Protein AF-A0A0L0K7G1-F1 (afdb_monomer_lite)

Secondary structure (DSSP, 8-state):
-PPP----TT----HHHHHHHHHHHHHHHHHHHHHHHHHHHHHHHHHHHHHHHHHHHHHHHHHHHHHHHHHHHHHHHHHHH---HHHHHHHHHHHHHHHHHHHHHHHHHHHHHHHHS-HHHHHHHHHHHHHHHHHH---PPP----TT---TTSSSSSSS--

Structure (mmCIF, N/CA/C/O backbone):
data_AF-A0A0L0K7G1-F1
#
_entry.id   AF-A0A0L0K7G1-F1
#
loop_
_atom_site.group_PDB
_atom_site.id
_atom_site.type_symbol
_atom_site.label_atom_id
_atom_site.label_alt_id
_atom_site.label_comp_id
_atom_site.label_asym_id
_atom_site.label_entity_id
_atom_site.label_seq_id
_atom_site.pdbx_PDB_ins_code
_atom_site.Cartn_x
_atom_site.Cartn_y
_atom_site.Cartn_z
_atom_site.occupancy
_atom_site.B_iso_or_equiv
_atom_site.auth_seq_id
_atom_site.auth_comp_id
_atom_site.auth_asym_id
_atom_site.auth_atom_id
_atom_site.pdbx_PDB_model_num
ATOM 1 N N . MET A 1 1 ? -16.917 22.825 77.986 1.00 39.72 1 MET A N 1
ATOM 2 C CA . MET A 1 1 ? -18.118 22.082 77.561 1.00 39.72 1 MET A CA 1
ATOM 3 C C . MET A 1 1 ? -17.931 21.765 76.087 1.00 39.72 1 MET A C 1
ATOM 5 O O . MET A 1 1 ? -17.790 22.699 75.309 1.00 39.72 1 MET A O 1
ATOM 9 N N . SER A 1 2 ? -17.768 20.488 75.754 1.00 50.19 2 SER A N 1
ATOM 10 C CA . SER A 1 2 ? -17.448 19.983 74.414 1.00 50.19 2 SER A CA 1
ATOM 11 C C . SER A 1 2 ? -18.609 20.196 73.439 1.00 50.19 2 SER A C 1
ATOM 13 O O . SER A 1 2 ? -19.757 19.965 73.812 1.00 50.19 2 SER A O 1
ATOM 15 N N . ALA A 1 3 ? -18.318 20.613 72.206 1.00 56.22 3 ALA A N 1
ATOM 16 C CA . ALA A 1 3 ? -19.258 20.476 71.097 1.00 56.22 3 ALA A CA 1
ATOM 17 C C . ALA A 1 3 ? -19.199 19.021 70.585 1.00 56.22 3 ALA A C 1
ATOM 19 O O . ALA A 1 3 ? -18.090 18.488 70.491 1.00 56.22 3 ALA A O 1
ATOM 20 N N . PRO A 1 4 ? -20.335 18.364 70.294 1.00 62.47 4 PRO A N 1
ATOM 21 C CA . PRO A 1 4 ? -20.333 17.037 69.698 1.00 62.47 4 PRO A CA 1
ATOM 22 C C . PRO A 1 4 ? -20.057 17.118 68.190 1.00 62.47 4 PRO A C 1
ATOM 24 O O . PRO A 1 4 ? -20.635 17.939 67.479 1.00 62.47 4 PRO A O 1
ATOM 27 N N . ASP A 1 5 ? -19.156 16.252 67.730 1.00 58.03 5 ASP A N 1
ATOM 28 C CA . ASP A 1 5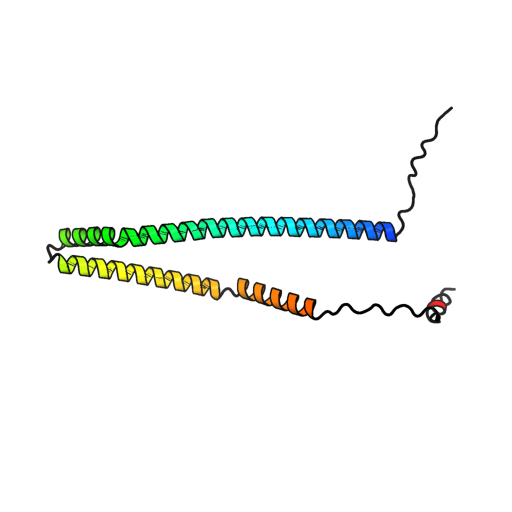 ? -19.023 15.831 66.337 1.00 58.03 5 ASP A CA 1
ATOM 29 C C . ASP A 1 5 ? -20.294 15.074 65.921 1.00 58.03 5 ASP A C 1
ATOM 31 O O . ASP A 1 5 ? -20.469 13.912 66.280 1.00 58.03 5 ASP A O 1
ATOM 35 N N . ASP A 1 6 ? -21.164 15.707 65.135 1.00 51.50 6 ASP A N 1
ATOM 36 C CA . ASP A 1 6 ? -22.263 15.039 64.424 1.00 51.50 6 ASP A CA 1
ATOM 37 C C . ASP A 1 6 ? -21.940 14.993 62.926 1.00 51.50 6 ASP A C 1
ATOM 39 O O . ASP A 1 6 ? -22.598 15.592 62.074 1.00 51.50 6 ASP A O 1
ATOM 43 N N . SER A 1 7 ? -20.874 14.267 62.591 1.00 57.84 7 SER A N 1
ATOM 44 C CA . SER A 1 7 ? -20.784 13.644 61.275 1.00 57.84 7 SER A CA 1
ATOM 45 C C . SER A 1 7 ? -21.489 12.289 61.386 1.00 57.84 7 SER A C 1
ATOM 47 O O . SER A 1 7 ? -21.081 11.469 62.209 1.00 57.84 7 SER A O 1
ATOM 49 N N . PRO A 1 8 ? -22.564 12.017 60.620 1.00 56.34 8 PRO A N 1
ATOM 50 C CA . PRO A 1 8 ? -23.236 10.729 60.683 1.00 56.34 8 PRO A CA 1
ATOM 51 C C . PRO A 1 8 ? -22.344 9.674 60.017 1.00 56.34 8 PRO A C 1
ATOM 53 O O . PRO A 1 8 ? -22.479 9.347 58.838 1.00 56.34 8 PRO A O 1
ATOM 56 N N . VAL A 1 9 ? -21.403 9.142 60.792 1.00 56.12 9 VAL A N 1
ATOM 57 C CA . VAL A 1 9 ? -20.696 7.898 60.507 1.00 56.12 9 VAL A CA 1
ATOM 58 C C . VAL A 1 9 ? -21.696 6.776 60.778 1.00 56.12 9 VAL A C 1
ATOM 60 O O . VAL A 1 9 ? -21.843 6.334 61.911 1.00 56.12 9 VAL A O 1
ATOM 63 N N . GLY A 1 10 ? -22.436 6.348 59.752 1.00 53.28 10 GLY A N 1
ATOM 64 C CA . GLY A 1 10 ? -23.269 5.143 59.857 1.00 53.28 10 GLY A CA 1
ATOM 65 C C . GLY A 1 10 ? -24.708 5.239 59.362 1.00 53.28 10 GLY A C 1
ATOM 66 O O . GLY A 1 10 ? -25.568 4.542 59.891 1.00 53.28 10 GLY A O 1
ATOM 67 N N . ALA A 1 11 ? -25.002 6.021 58.320 1.00 57.97 11 ALA A N 1
ATOM 68 C CA . ALA A 1 11 ? -26.137 5.646 57.481 1.00 57.97 11 ALA A CA 1
ATOM 69 C C . ALA A 1 11 ? -25.738 4.354 56.752 1.00 57.97 11 ALA A C 1
ATOM 71 O O . ALA A 1 11 ? -24.949 4.412 55.807 1.00 57.97 11 ALA A O 1
ATOM 72 N N . GLU A 1 12 ? -26.212 3.195 57.225 1.00 58.88 12 GLU A N 1
ATOM 73 C CA . GLU A 1 12 ? -26.095 1.928 56.502 1.00 58.88 12 GLU A CA 1
ATOM 74 C C . GLU A 1 12 ? -26.546 2.179 55.062 1.00 58.88 12 GLU A C 1
ATOM 76 O O . GLU A 1 12 ? -27.719 2.444 54.787 1.00 58.88 12 GLU A O 1
ATOM 81 N N . ARG A 1 13 ? -25.578 2.225 54.142 1.00 60.78 13 ARG A N 1
ATOM 82 C CA . ARG A 1 13 ? -25.827 2.507 52.733 1.00 60.78 13 ARG A CA 1
ATOM 83 C C . ARG A 1 13 ? -26.852 1.477 52.278 1.00 60.78 13 ARG A C 1
ATOM 85 O O . ARG A 1 13 ? -26.567 0.281 52.326 1.00 60.78 13 ARG A O 1
ATOM 92 N N . SER A 1 14 ? -28.048 1.923 51.884 1.00 79.44 14 SER A N 1
ATOM 93 C CA . SER A 1 14 ? -29.105 0.975 51.535 1.00 79.44 14 SER A CA 1
ATOM 94 C C . SER A 1 14 ? -28.603 0.059 50.418 1.00 79.44 14 SER A C 1
ATOM 96 O O . SER A 1 14 ? -27.824 0.483 49.558 1.00 79.44 14 SER A O 1
ATOM 98 N N . VAL A 1 15 ? -29.034 -1.203 50.410 1.00 79.06 15 VAL A N 1
ATOM 99 C CA . VAL A 1 15 ? -28.603 -2.187 49.400 1.00 79.06 15 VAL A CA 1
ATOM 100 C C . VAL A 1 15 ? -28.820 -1.650 47.975 1.00 79.06 15 VAL A C 1
ATOM 102 O O . VAL A 1 15 ? -27.982 -1.846 47.097 1.00 79.06 15 VAL A O 1
ATOM 105 N N . GLY A 1 16 ? -29.887 -0.870 47.761 1.00 80.50 16 GLY A N 1
ATOM 106 C CA . GLY A 1 16 ? -30.144 -0.179 46.495 1.00 80.50 16 GLY A CA 1
ATOM 107 C C . GLY A 1 16 ? -29.125 0.917 46.166 1.00 80.50 16 GLY A C 1
ATOM 108 O O . GLY A 1 16 ? -28.736 1.073 45.014 1.00 80.50 16 GLY A O 1
ATOM 109 N N . GLN A 1 17 ? -28.635 1.645 47.167 1.00 81.06 17 GLN A N 1
ATOM 110 C CA . GLN A 1 17 ? -27.607 2.674 47.015 1.00 81.06 17 GLN A CA 1
ATOM 111 C C . GLN A 1 17 ? -26.194 2.103 46.795 1.00 81.06 17 GLN A C 1
ATOM 113 O O . GLN A 1 17 ? -25.386 2.778 46.158 1.00 81.06 17 GLN A O 1
ATOM 118 N N . LEU A 1 18 ? -25.901 0.898 47.306 1.00 83.19 18 LEU A N 1
ATOM 119 C CA . LEU A 1 18 ? -24.669 0.139 47.029 1.00 83.19 18 LEU A CA 1
ATOM 120 C C . LEU A 1 18 ? -24.675 -0.435 45.609 1.00 83.19 18 LEU A C 1
ATOM 122 O O . LEU A 1 18 ? -23.690 -0.329 44.881 1.00 83.19 18 LEU A O 1
ATOM 126 N N . PHE A 1 19 ? -25.811 -0.997 45.192 1.00 83.19 19 PHE A N 1
ATOM 127 C CA . PHE A 1 19 ? -25.990 -1.510 43.838 1.00 83.19 19 PHE A CA 1
ATOM 128 C C . PHE A 1 19 ? -25.945 -0.385 42.793 1.00 83.19 19 PHE A C 1
ATOM 130 O O . PHE A 1 19 ? -25.309 -0.531 41.748 1.00 83.19 19 PHE A O 1
ATOM 137 N N . ALA A 1 20 ? -26.556 0.767 43.092 1.00 85.19 20 ALA A N 1
ATOM 138 C CA . ALA A 1 20 ? -26.501 1.945 42.232 1.00 85.19 20 ALA A CA 1
ATOM 139 C C . ALA A 1 20 ? -25.070 2.488 42.081 1.00 85.19 20 ALA A C 1
ATOM 141 O O . ALA A 1 20 ? -24.662 2.800 40.965 1.00 85.19 20 ALA A O 1
ATOM 142 N N . SER A 1 21 ? -24.285 2.555 43.166 1.00 83.69 21 SER A N 1
ATOM 143 C CA . SER A 1 21 ? -22.878 2.973 43.077 1.00 83.69 21 SER A CA 1
ATOM 144 C C . SER A 1 21 ? -22.017 1.954 42.334 1.00 83.69 21 SER A C 1
ATOM 146 O O . SER A 1 21 ? -21.252 2.351 41.464 1.00 83.69 21 SER A O 1
ATOM 148 N N . ALA A 1 22 ? -22.187 0.653 42.588 1.00 84.81 22 ALA A N 1
ATOM 149 C CA . ALA A 1 22 ? -21.442 -0.390 41.877 1.00 84.81 22 ALA A CA 1
ATOM 150 C C . ALA A 1 22 ? -21.749 -0.393 40.368 1.00 84.81 22 ALA A C 1
ATOM 152 O O . ALA A 1 22 ? -20.850 -0.541 39.543 1.00 84.81 22 ALA A O 1
ATOM 153 N N . THR A 1 23 ? -23.012 -0.164 39.995 1.00 85.75 23 THR A N 1
ATOM 154 C CA . THR A 1 23 ? -23.426 -0.031 38.588 1.00 85.75 23 THR A CA 1
ATOM 155 C C . THR A 1 23 ? -22.842 1.231 37.949 1.00 85.75 23 THR A C 1
ATOM 157 O O . THR A 1 23 ? -22.403 1.192 36.800 1.00 85.75 23 THR A O 1
ATOM 160 N N . ALA A 1 24 ? -22.796 2.345 38.686 1.00 86.88 24 ALA A N 1
ATOM 161 C CA . ALA A 1 24 ? -22.178 3.581 38.215 1.00 86.88 24 ALA A CA 1
ATOM 162 C C . ALA A 1 24 ? -20.665 3.418 37.985 1.00 86.88 24 ALA A C 1
ATOM 164 O O . ALA A 1 24 ? -20.165 3.857 36.951 1.00 86.88 24 ALA A O 1
ATOM 165 N N . GLU A 1 25 ? -19.949 2.730 38.880 1.00 86.00 25 GLU A N 1
ATOM 166 C CA . GLU A 1 25 ? -18.519 2.447 38.697 1.00 86.00 25 GLU A CA 1
ATOM 167 C C . GLU A 1 25 ? -18.260 1.505 37.521 1.00 86.00 25 GLU A C 1
ATOM 169 O O . GLU A 1 25 ? -17.361 1.748 36.718 1.00 86.00 25 GLU A O 1
ATOM 174 N N . MET A 1 26 ? -19.097 0.479 37.343 1.00 85.56 26 MET A N 1
ATOM 175 C CA . MET A 1 26 ? -19.010 -0.401 36.177 1.00 85.56 26 MET A CA 1
ATOM 176 C C . MET A 1 26 ? -19.242 0.375 34.871 1.00 85.56 26 MET A C 1
ATOM 178 O O . MET A 1 26 ? -18.533 0.165 33.887 1.00 85.56 26 MET A O 1
ATOM 182 N N . SER A 1 27 ? -20.198 1.312 34.863 1.00 87.56 27 SER A N 1
ATOM 183 C CA . SER A 1 27 ? -20.454 2.184 33.713 1.00 87.56 27 SER A CA 1
ATOM 184 C C . SER A 1 27 ? -19.284 3.127 33.426 1.00 87.56 27 SER A C 1
ATOM 186 O O . SER A 1 27 ? -18.994 3.383 32.255 1.00 87.56 27 SER A O 1
ATOM 188 N N . ALA A 1 28 ? -18.615 3.642 34.461 1.00 87.69 28 ALA A N 1
ATOM 189 C CA . ALA A 1 28 ? -17.423 4.472 34.311 1.00 87.69 28 ALA A CA 1
ATOM 190 C C . ALA A 1 28 ? -16.257 3.666 33.712 1.00 87.69 28 ALA A C 1
ATOM 192 O O . ALA A 1 28 ? -15.641 4.106 32.744 1.00 87.69 28 ALA A O 1
ATOM 193 N N . LEU A 1 29 ? -16.036 2.440 34.197 1.00 89.69 29 LEU A N 1
ATOM 194 C CA . LEU A 1 29 ? -14.984 1.548 33.705 1.00 89.69 29 LEU A CA 1
ATOM 195 C C . LEU A 1 29 ? -15.166 1.187 32.222 1.00 89.69 29 LEU A C 1
ATOM 197 O O . LEU A 1 29 ? -14.218 1.219 31.442 1.00 89.69 29 LEU A O 1
ATOM 201 N N . VAL A 1 30 ? -16.402 0.883 31.811 1.00 89.12 30 VAL A N 1
ATOM 202 C CA . VAL A 1 30 ? -16.726 0.606 30.402 1.00 89.12 30 VAL A CA 1
ATOM 203 C C . VAL A 1 30 ? -16.463 1.833 29.528 1.00 89.12 30 VAL A C 1
ATOM 205 O O . VAL A 1 30 ? -15.959 1.694 28.413 1.00 89.12 30 VAL A O 1
ATOM 208 N N . HIS A 1 31 ? -16.779 3.036 30.015 1.00 92.94 31 HIS A N 1
ATOM 209 C CA . HIS A 1 31 ? -16.509 4.266 29.275 1.00 92.94 31 HIS A CA 1
ATOM 210 C C . HIS A 1 31 ? -15.006 4.488 29.067 1.00 92.94 31 HIS A C 1
ATOM 212 O O . HIS A 1 31 ? -14.590 4.837 27.958 1.00 92.94 31 HIS A O 1
ATOM 218 N N . ASP A 1 32 ? -14.198 4.214 30.091 1.00 91.38 32 ASP A N 1
ATOM 219 C CA . ASP A 1 32 ? -12.739 4.300 30.020 1.00 91.38 32 ASP A CA 1
ATOM 220 C C . ASP A 1 32 ? -12.140 3.256 29.069 1.00 91.38 32 ASP A C 1
ATOM 222 O O . ASP A 1 32 ? -11.287 3.597 28.244 1.00 91.38 32 ASP A O 1
ATOM 226 N N . GLU A 1 33 ? -12.635 2.017 29.080 1.00 89.88 33 GLU A N 1
ATOM 227 C CA . GLU A 1 33 ? -12.177 0.967 28.161 1.00 89.88 33 GLU A CA 1
ATOM 228 C C . GLU A 1 33 ? -12.514 1.316 26.700 1.00 89.88 33 GLU A C 1
ATOM 230 O O . GLU A 1 33 ? -11.697 1.142 25.791 1.00 89.88 33 GLU A O 1
ATOM 235 N N . ILE A 1 34 ? -13.695 1.900 26.459 1.00 92.19 34 ILE A N 1
ATOM 236 C CA . ILE A 1 34 ? -14.088 2.416 25.140 1.00 92.19 34 ILE A CA 1
ATOM 237 C C . ILE A 1 34 ? -13.205 3.601 24.738 1.00 92.19 34 ILE A C 1
ATOM 239 O O . ILE A 1 34 ? -12.780 3.689 23.580 1.00 92.19 34 ILE A O 1
ATOM 243 N N . ALA A 1 35 ? -12.911 4.519 25.659 1.00 91.94 35 ALA A N 1
ATOM 244 C CA . ALA A 1 35 ? -12.031 5.654 25.398 1.00 91.94 35 ALA A CA 1
ATOM 245 C C . ALA A 1 35 ? -10.615 5.182 25.031 1.00 91.94 35 ALA A C 1
ATOM 247 O O . ALA A 1 35 ? -10.022 5.681 24.064 1.00 91.94 35 ALA A O 1
ATOM 248 N N . LEU A 1 36 ? -10.107 4.166 25.729 1.00 92.88 36 LEU A N 1
ATOM 249 C CA . LEU A 1 36 ? -8.822 3.535 25.455 1.00 92.88 36 LEU A CA 1
ATOM 250 C C . LEU A 1 36 ? -8.822 2.808 24.105 1.00 92.88 36 LEU A C 1
ATOM 252 O O . LEU A 1 36 ? -7.930 3.047 23.286 1.00 92.88 36 LEU A O 1
ATOM 256 N N . ALA A 1 37 ? -9.837 1.989 23.823 1.00 91.00 37 ALA A N 1
ATOM 257 C CA . ALA A 1 37 ? -9.999 1.300 22.544 1.00 91.00 37 ALA A CA 1
ATOM 258 C C . ALA A 1 37 ? -10.080 2.297 21.378 1.00 91.00 37 ALA A C 1
ATOM 260 O O . ALA A 1 37 ? -9.437 2.119 20.343 1.00 91.00 37 ALA A O 1
ATOM 261 N N . LYS A 1 38 ? -10.7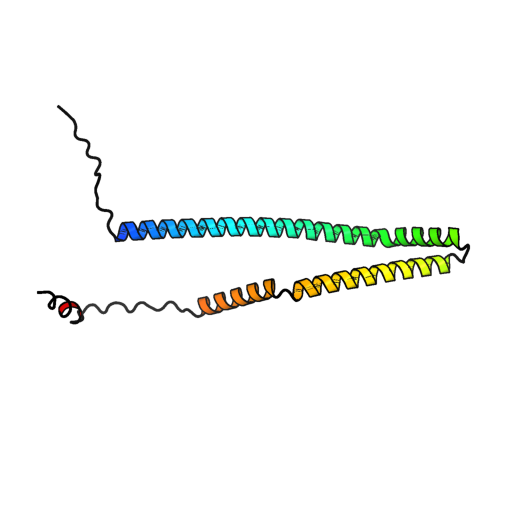91 3.415 21.562 1.00 91.88 38 LYS A N 1
ATOM 262 C CA . LYS A 1 38 ? -10.857 4.506 20.583 1.00 91.88 38 LYS A CA 1
ATOM 263 C C . LYS A 1 38 ? -9.496 5.169 20.384 1.00 91.88 38 LYS A C 1
ATOM 265 O O . LYS A 1 38 ? -9.145 5.515 19.254 1.00 91.88 38 LYS A O 1
ATOM 270 N N . ALA A 1 39 ? -8.713 5.344 21.447 1.00 93.19 39 ALA A N 1
ATOM 271 C CA . ALA A 1 39 ? -7.357 5.871 21.350 1.00 93.19 39 ALA A CA 1
ATOM 272 C C . ALA A 1 39 ? -6.415 4.900 20.619 1.00 93.19 39 ALA A C 1
ATOM 274 O O . ALA A 1 39 ? -5.619 5.353 19.795 1.00 93.19 39 ALA A O 1
ATOM 275 N N . GLN A 1 40 ? -6.519 3.591 20.870 1.00 91.62 40 GLN A N 1
ATOM 276 C CA . GLN A 1 40 ? -5.767 2.566 20.139 1.00 91.62 40 GLN A CA 1
ATOM 277 C C . GLN A 1 40 ? -6.154 2.551 18.660 1.00 91.62 40 GLN A C 1
ATOM 279 O O . GLN A 1 40 ? -5.281 2.711 17.814 1.00 91.62 40 GLN A O 1
ATOM 284 N N . LEU A 1 41 ? -7.452 2.531 18.344 1.00 92.75 41 LEU A N 1
ATOM 285 C CA . LEU A 1 41 ? -7.934 2.578 16.965 1.00 92.75 41 LEU A CA 1
ATOM 286 C C . LEU A 1 41 ? -7.434 3.826 16.228 1.00 92.75 41 LEU A C 1
ATOM 288 O O . LEU A 1 41 ? -6.963 3.733 15.099 1.00 92.75 41 LEU A O 1
ATOM 292 N N . LYS A 1 42 ? -7.477 5.007 16.861 1.00 92.62 42 LYS A N 1
ATOM 293 C CA . LYS A 1 42 ? -6.915 6.233 16.271 1.00 92.62 42 LYS A CA 1
ATOM 294 C C . LYS A 1 42 ? -5.412 6.115 16.014 1.00 92.62 42 LYS A C 1
ATOM 296 O O . LYS A 1 42 ? -4.942 6.604 14.988 1.00 92.62 42 LYS A O 1
ATOM 301 N N . ARG A 1 43 ? -4.650 5.494 16.922 1.00 91.38 43 ARG A N 1
ATOM 302 C CA . ARG A 1 43 ? -3.211 5.248 16.724 1.00 91.38 43 ARG A CA 1
ATOM 303 C C . ARG A 1 43 ? -2.971 4.275 15.575 1.00 91.38 43 ARG A C 1
ATOM 305 O O . ARG A 1 43 ? -2.090 4.546 14.763 1.00 91.38 43 ARG A O 1
ATOM 312 N N . ASP A 1 44 ? -3.757 3.211 15.475 1.00 89.50 44 ASP A N 1
ATOM 313 C CA . ASP A 1 44 ? -3.643 2.210 14.413 1.00 89.50 44 ASP A CA 1
ATOM 314 C C . ASP A 1 44 ? -4.009 2.794 13.052 1.00 89.50 44 ASP A C 1
ATOM 316 O O . ASP A 1 44 ? -3.253 2.636 12.096 1.00 89.50 44 ASP A O 1
ATOM 320 N N . VAL A 1 45 ? -5.092 3.573 12.974 1.00 92.75 45 VAL A N 1
ATOM 321 C CA . VAL A 1 45 ? -5.468 4.320 11.767 1.00 92.75 45 VAL A CA 1
ATOM 322 C C . VAL A 1 45 ? -4.382 5.320 11.398 1.00 92.75 45 VAL A C 1
ATOM 324 O O . VAL A 1 45 ? -3.988 5.377 10.241 1.00 92.75 45 VAL A O 1
ATOM 327 N N . LYS A 1 46 ? -3.842 6.083 12.356 1.00 92.31 46 LYS A N 1
ATOM 328 C CA . LYS A 1 46 ? -2.756 7.033 12.081 1.00 92.31 46 LYS A CA 1
ATOM 329 C C . LYS A 1 46 ? -1.507 6.319 11.563 1.00 92.31 46 LYS A C 1
ATOM 331 O O . LYS A 1 46 ? -0.914 6.771 10.590 1.00 92.31 46 LYS A O 1
ATOM 336 N N . ARG A 1 47 ? -1.115 5.201 12.178 1.00 88.69 47 ARG A N 1
ATOM 337 C CA . ARG A 1 47 ? 0.027 4.386 11.734 1.00 88.69 47 ARG A CA 1
ATOM 338 C C . ARG A 1 47 ? -0.206 3.804 10.343 1.00 88.69 47 ARG A C 1
ATOM 340 O O . ARG A 1 47 ? 0.675 3.926 9.499 1.00 88.69 47 ARG A O 1
ATOM 347 N N . GLY A 1 48 ? -1.387 3.240 10.097 1.00 88.31 48 GLY A N 1
ATOM 348 C CA . GLY A 1 48 ? -1.785 2.710 8.795 1.00 88.31 48 GLY A CA 1
ATOM 349 C C . GLY A 1 48 ? -1.881 3.787 7.714 1.00 88.31 48 GLY A C 1
ATOM 350 O O . GLY A 1 48 ? -1.484 3.553 6.579 1.00 88.31 48 GLY A O 1
ATOM 351 N N . ALA A 1 49 ? -2.343 4.988 8.060 1.00 90.81 49 ALA A N 1
ATOM 352 C CA . ALA A 1 49 ? -2.415 6.121 7.144 1.00 90.81 49 ALA A CA 1
ATOM 353 C C . ALA A 1 49 ? -1.025 6.664 6.797 1.00 90.81 49 ALA A C 1
ATOM 355 O O . ALA A 1 49 ? -0.766 6.960 5.635 1.00 90.81 49 ALA A O 1
ATOM 356 N N . ILE A 1 50 ? -0.115 6.762 7.772 1.00 92.00 50 ILE A N 1
ATOM 357 C CA . ILE A 1 50 ? 1.265 7.203 7.523 1.00 92.00 50 ILE A CA 1
ATOM 358 C C . ILE A 1 50 ? 1.983 6.197 6.627 1.00 92.00 50 ILE A C 1
ATOM 360 O O . ILE A 1 50 ? 2.588 6.596 5.634 1.00 92.00 50 ILE A O 1
ATOM 364 N N . SER A 1 51 ? 1.902 4.900 6.941 1.00 82.12 51 SER A N 1
ATOM 365 C CA . SER A 1 51 ? 2.548 3.877 6.119 1.00 82.12 51 SER A CA 1
ATOM 366 C C . SER A 1 51 ? 1.906 3.786 4.736 1.00 82.12 51 SER A C 1
ATOM 368 O O . SER A 1 51 ? 2.619 3.825 3.738 1.00 82.12 51 SER A O 1
ATOM 370 N N . GLY A 1 52 ? 0.574 3.754 4.648 1.00 90.19 52 GLY A N 1
ATOM 371 C CA . GLY A 1 52 ? -0.153 3.726 3.378 1.00 90.19 52 GLY A CA 1
ATOM 372 C C . GLY A 1 52 ? 0.129 4.953 2.507 1.00 90.19 52 GLY A C 1
ATOM 373 O O . GLY A 1 52 ? 0.386 4.821 1.310 1.00 90.19 52 GLY A O 1
ATOM 374 N N . GLY A 1 53 ? 0.165 6.143 3.111 1.00 91.06 53 GLY A N 1
ATOM 375 C CA . GLY A 1 53 ? 0.516 7.389 2.434 1.00 91.06 53 GLY A CA 1
ATOM 376 C C . GLY A 1 53 ? 1.956 7.380 1.922 1.00 91.06 53 GLY A C 1
ATOM 377 O O . GLY A 1 53 ? 2.187 7.656 0.745 1.00 91.06 53 GLY A O 1
ATOM 378 N N . ALA A 1 54 ? 2.916 6.982 2.763 1.00 91.75 54 ALA A N 1
ATOM 379 C CA . ALA A 1 54 ? 4.320 6.870 2.374 1.00 91.75 54 ALA A CA 1
ATOM 380 C C . ALA A 1 54 ? 4.526 5.859 1.234 1.00 91.75 54 ALA A C 1
ATOM 382 O O . ALA A 1 54 ? 5.237 6.163 0.279 1.00 91.75 54 ALA A O 1
ATOM 383 N N . PHE A 1 55 ? 3.861 4.699 1.277 1.00 89.94 55 PHE A N 1
ATOM 384 C CA . PHE A 1 55 ? 3.908 3.715 0.190 1.00 89.94 55 PHE A CA 1
ATOM 385 C C . PHE A 1 55 ? 3.310 4.247 -1.114 1.00 89.94 55 PHE A C 1
ATOM 387 O O . PHE A 1 55 ? 3.843 3.965 -2.185 1.00 89.94 55 PHE A O 1
ATOM 394 N N . THR A 1 56 ? 2.242 5.042 -1.037 1.00 93.38 56 THR A N 1
ATOM 395 C CA . THR A 1 56 ? 1.630 5.659 -2.223 1.00 93.38 56 THR A CA 1
ATOM 396 C C . THR A 1 56 ? 2.589 6.656 -2.871 1.00 93.38 56 THR A C 1
ATOM 398 O O . THR A 1 56 ? 2.850 6.567 -4.069 1.00 93.38 56 THR A O 1
ATOM 401 N N . VAL A 1 57 ? 3.175 7.562 -2.080 1.00 96.19 57 VAL A N 1
ATOM 402 C CA . VAL A 1 57 ? 4.158 8.541 -2.572 1.00 96.19 57 VAL A CA 1
ATOM 403 C C . VAL A 1 57 ? 5.393 7.835 -3.132 1.00 96.19 57 VAL A C 1
ATOM 405 O O . VAL A 1 57 ? 5.821 8.153 -4.238 1.00 96.19 57 VAL A O 1
ATOM 408 N N . ALA A 1 58 ? 5.926 6.838 -2.420 1.00 93.44 58 ALA A N 1
ATOM 409 C CA . ALA A 1 58 ? 7.046 6.031 -2.896 1.00 93.44 58 ALA A CA 1
ATOM 410 C C . ALA A 1 58 ? 6.726 5.350 -4.234 1.00 93.44 58 ALA A C 1
ATOM 412 O O . ALA A 1 58 ? 7.547 5.394 -5.145 1.00 93.44 58 ALA A O 1
ATOM 413 N N . GLY A 1 59 ? 5.524 4.785 -4.386 1.00 92.88 59 GLY A N 1
ATOM 414 C CA . GLY A 1 59 ? 5.064 4.197 -5.643 1.00 92.88 59 GLY A CA 1
ATOM 415 C C . GLY A 1 59 ? 5.040 5.205 -6.792 1.00 92.88 59 GLY A C 1
ATOM 416 O O . GLY A 1 59 ? 5.559 4.914 -7.866 1.00 92.88 59 GLY A O 1
ATOM 417 N N . VAL A 1 60 ? 4.513 6.411 -6.562 1.00 96.31 60 VAL A N 1
ATOM 418 C CA . VAL A 1 60 ? 4.490 7.485 -7.571 1.00 96.31 60 VAL A CA 1
ATOM 419 C C . VAL A 1 60 ? 5.903 7.920 -7.961 1.00 96.31 60 VAL A C 1
ATOM 421 O O . VAL A 1 60 ? 6.196 8.027 -9.150 1.00 96.31 60 VAL A O 1
ATOM 424 N N . VAL A 1 61 ? 6.796 8.126 -6.989 1.00 96.62 61 VAL A N 1
ATOM 425 C CA . VAL A 1 61 ? 8.199 8.484 -7.262 1.00 96.62 61 VAL A CA 1
ATOM 426 C C . VAL A 1 61 ? 8.895 7.390 -8.073 1.00 96.62 61 VAL A C 1
ATOM 428 O O . VAL A 1 61 ? 9.609 7.691 -9.027 1.00 96.62 61 VAL A O 1
ATOM 431 N N . LEU A 1 62 ? 8.661 6.120 -7.739 1.00 93.06 62 LEU A N 1
ATOM 432 C CA . LEU A 1 62 ? 9.259 4.985 -8.438 1.00 93.06 62 LEU A CA 1
ATOM 433 C C . LEU A 1 62 ? 8.744 4.887 -9.880 1.00 93.06 62 LEU A C 1
ATOM 435 O O . LEU A 1 62 ? 9.546 4.712 -10.794 1.00 93.06 62 LEU A O 1
ATOM 439 N N . LEU A 1 63 ? 7.440 5.103 -10.099 1.00 92.56 63 LEU A N 1
ATOM 440 C CA . LEU A 1 63 ? 6.844 5.195 -11.436 1.00 92.56 63 LEU A CA 1
ATOM 441 C C . LEU A 1 63 ? 7.436 6.349 -12.254 1.00 92.56 63 LEU A C 1
ATOM 443 O O . LEU A 1 63 ? 7.774 6.156 -13.419 1.00 92.56 63 LEU A O 1
ATOM 447 N N . PHE A 1 64 ? 7.605 7.528 -11.653 1.00 95.62 64 PHE A N 1
ATOM 448 C CA . PHE A 1 64 ? 8.183 8.688 -12.335 1.00 95.62 64 PHE A CA 1
ATOM 449 C C . PHE A 1 64 ? 9.683 8.514 -12.634 1.00 95.62 64 PHE A C 1
ATOM 451 O O . PHE A 1 64 ? 10.197 9.083 -13.592 1.00 95.62 64 PHE A O 1
ATOM 458 N N . SER A 1 65 ? 10.383 7.687 -11.852 1.00 94.94 65 SER A N 1
ATOM 459 C CA . SER A 1 65 ? 11.798 7.353 -12.051 1.00 94.94 65 SER A CA 1
ATOM 460 C C . SER A 1 65 ? 12.033 6.286 -13.136 1.00 94.94 65 SER A C 1
ATOM 462 O O . SER A 1 65 ? 13.139 6.191 -13.670 1.00 94.94 65 SER A O 1
ATOM 464 N N . LEU A 1 66 ? 11.011 5.507 -13.525 1.00 93.00 66 LEU A N 1
ATOM 465 C CA . LEU A 1 66 ? 11.143 4.415 -14.507 1.00 93.00 66 LEU A CA 1
ATOM 466 C C . LEU A 1 66 ? 11.802 4.823 -15.837 1.00 93.00 66 LEU A C 1
ATOM 468 O O . LEU A 1 66 ? 12.673 4.078 -16.295 1.00 93.00 66 LEU A O 1
ATOM 472 N N . PRO A 1 67 ? 11.459 5.962 -16.474 1.00 91.69 67 PRO A N 1
ATOM 473 C CA . PRO A 1 67 ? 12.121 6.377 -17.708 1.00 91.69 67 PRO A CA 1
ATOM 474 C C . PRO A 1 67 ? 13.620 6.596 -17.492 1.00 91.69 67 PRO A C 1
ATOM 476 O O . PRO A 1 67 ? 14.433 6.073 -18.251 1.00 91.69 67 PRO A O 1
ATOM 479 N N . MET A 1 68 ? 13.992 7.297 -16.415 1.00 94.62 68 MET A N 1
ATOM 480 C CA . MET A 1 68 ? 15.388 7.580 -16.070 1.00 94.62 68 MET A CA 1
ATOM 481 C C . MET A 1 68 ? 16.170 6.296 -15.769 1.00 94.62 68 MET A C 1
ATOM 483 O O . MET A 1 68 ? 17.293 6.125 -16.242 1.00 94.62 68 MET A O 1
ATOM 487 N N . LEU A 1 69 ? 15.556 5.356 -15.044 1.00 94.38 69 LEU A N 1
ATOM 488 C CA . LEU A 1 69 ? 16.126 4.036 -14.785 1.00 94.38 69 LEU A CA 1
ATOM 489 C C . LEU A 1 69 ? 16.348 3.252 -16.088 1.00 94.38 69 LEU A C 1
ATOM 491 O O . LEU A 1 69 ? 17.384 2.611 -16.253 1.00 94.38 69 LEU A O 1
ATOM 495 N N . ASN A 1 70 ? 15.413 3.327 -17.037 1.00 93.88 70 ASN A N 1
ATOM 496 C CA . ASN A 1 70 ? 15.544 2.661 -18.332 1.00 93.88 70 ASN A CA 1
ATOM 497 C C . ASN A 1 70 ? 16.720 3.223 -19.146 1.00 93.88 70 ASN A C 1
ATOM 499 O O . ASN A 1 70 ? 17.532 2.446 -19.650 1.00 93.88 70 ASN A O 1
ATOM 503 N N . PHE A 1 71 ? 16.873 4.554 -19.189 1.00 92.38 71 PHE A N 1
ATOM 504 C CA . PHE A 1 71 ? 18.049 5.199 -19.780 1.00 92.38 71 PHE A CA 1
ATOM 505 C C . PHE A 1 71 ? 19.341 4.713 -19.114 1.00 92.38 71 PHE A C 1
ATOM 507 O O . PHE A 1 71 ? 20.256 4.277 -19.810 1.00 92.38 71 PHE A O 1
ATOM 514 N N . ALA A 1 72 ? 19.405 4.724 -17.780 1.00 93.31 72 ALA A N 1
ATOM 515 C CA . ALA A 1 72 ? 20.585 4.282 -17.040 1.00 93.31 72 ALA A CA 1
ATOM 516 C C . ALA A 1 72 ? 20.971 2.826 -17.364 1.00 93.31 72 ALA A C 1
ATOM 518 O O . ALA A 1 72 ? 22.137 2.556 -17.658 1.00 93.31 72 ALA A O 1
ATOM 519 N N . LEU A 1 73 ? 20.004 1.898 -17.391 1.00 92.81 73 LEU A N 1
ATOM 520 C CA . LEU A 1 73 ? 20.261 0.513 -17.800 1.00 92.81 73 LEU A CA 1
ATOM 521 C C . LEU A 1 73 ? 20.693 0.417 -19.267 1.00 92.81 73 LEU A C 1
ATOM 523 O O . LEU A 1 73 ? 21.627 -0.318 -19.574 1.00 92.81 73 LEU A O 1
ATOM 527 N N . ALA A 1 74 ? 20.045 1.150 -20.176 1.00 91.44 74 ALA A N 1
ATOM 528 C CA . ALA A 1 74 ? 20.349 1.069 -21.603 1.00 91.44 74 ALA A CA 1
ATOM 529 C C . ALA A 1 74 ? 21.785 1.527 -21.886 1.00 91.44 74 ALA A C 1
ATOM 531 O O . ALA A 1 74 ? 22.521 0.843 -22.601 1.00 91.44 74 ALA A O 1
ATOM 532 N N . TYR A 1 75 ? 22.215 2.633 -21.270 1.00 91.44 75 TYR A N 1
ATOM 533 C CA . TYR A 1 75 ? 23.602 3.088 -21.344 1.00 91.44 75 TYR A CA 1
ATOM 534 C C . TYR A 1 75 ? 24.566 2.116 -20.652 1.00 91.44 75 TYR A C 1
ATOM 536 O O . TYR A 1 75 ? 25.627 1.839 -21.206 1.00 91.44 75 TYR A O 1
ATOM 544 N N . GLY A 1 76 ? 24.190 1.532 -19.510 1.00 88.94 76 GLY A N 1
ATOM 545 C CA . GLY A 1 76 ? 25.001 0.519 -18.824 1.00 88.94 76 GLY A CA 1
ATOM 546 C C . GLY A 1 76 ? 25.207 -0.766 -19.636 1.00 88.94 76 GLY A C 1
ATOM 547 O O . GLY A 1 76 ? 26.298 -1.324 -19.651 1.00 88.94 76 GLY A O 1
ATOM 548 N N . ILE A 1 77 ? 24.194 -1.227 -20.371 1.00 88.31 77 ILE A N 1
ATOM 549 C CA . ILE A 1 77 ? 24.320 -2.389 -21.267 1.00 88.31 77 ILE A CA 1
ATOM 550 C C . ILE A 1 77 ? 25.162 -2.021 -22.494 1.00 88.31 77 ILE A C 1
ATOM 552 O O . ILE A 1 77 ? 25.989 -2.810 -22.960 1.00 88.31 77 ILE A O 1
ATOM 556 N N . ARG A 1 78 ? 24.979 -0.806 -23.019 1.00 88.56 78 ARG A N 1
ATOM 557 C CA . ARG A 1 78 ? 25.720 -0.309 -24.181 1.00 88.56 78 ARG A CA 1
ATOM 558 C C . ARG A 1 78 ? 27.226 -0.225 -23.913 1.00 88.56 78 ARG A C 1
ATOM 560 O O . ARG A 1 78 ? 27.981 -0.523 -24.837 1.00 88.56 78 ARG A O 1
ATOM 567 N N . THR A 1 79 ? 27.663 0.135 -22.701 1.00 86.94 79 THR A N 1
ATOM 568 C CA . THR A 1 79 ? 29.099 0.206 -22.361 1.00 86.94 79 THR A CA 1
ATOM 569 C C . THR A 1 79 ? 29.786 -1.158 -22.356 1.00 86.94 79 THR A C 1
ATOM 571 O O . THR A 1 79 ? 30.959 -1.230 -22.697 1.00 86.94 79 THR A O 1
ATOM 574 N N . TRP A 1 80 ? 29.071 -2.236 -22.027 1.00 80.62 80 TRP A N 1
ATOM 575 C CA . TRP A 1 80 ? 29.632 -3.592 -22.011 1.00 80.62 80 TRP A CA 1
ATOM 576 C C . TRP A 1 80 ? 29.533 -4.306 -23.361 1.00 80.62 80 TRP A C 1
ATOM 578 O O . TRP A 1 80 ? 30.398 -5.107 -23.698 1.00 80.62 80 TRP A O 1
ATOM 588 N N . SER A 1 81 ? 28.475 -4.040 -24.133 1.00 77.56 81 SER A N 1
ATOM 589 C CA . SER A 1 81 ? 28.128 -4.873 -25.291 1.00 77.56 81 SER A CA 1
ATOM 590 C C . SER A 1 81 ? 28.374 -4.220 -26.655 1.00 77.56 81 SER A C 1
ATOM 592 O O . SER A 1 81 ? 28.278 -4.924 -27.658 1.00 77.56 81 SER A O 1
ATOM 594 N N . HIS A 1 82 ? 28.606 -2.900 -26.740 1.00 80.50 82 HIS A N 1
ATOM 595 C CA . HIS A 1 82 ? 28.698 -2.133 -28.003 1.00 80.50 82 HIS A CA 1
ATOM 596 C C . HIS A 1 82 ? 27.527 -2.336 -28.999 1.00 80.50 82 HIS A C 1
ATOM 598 O O . HIS A 1 82 ? 27.593 -1.903 -30.150 1.00 80.50 82 HIS A O 1
ATOM 604 N N . TRP A 1 83 ? 26.428 -2.955 -28.559 1.00 83.12 83 TRP A N 1
ATOM 605 C CA . TRP A 1 83 ? 25.302 -3.350 -29.402 1.00 83.12 83 TRP A CA 1
ATOM 606 C C . TRP A 1 83 ? 24.457 -2.149 -29.847 1.00 83.12 83 TRP A C 1
ATOM 608 O O . TRP A 1 83 ? 24.634 -1.022 -29.374 1.00 83.12 83 TRP A O 1
ATOM 618 N N . ASN A 1 84 ? 23.510 -2.372 -30.763 1.00 85.88 84 ASN A N 1
ATOM 619 C CA . ASN A 1 84 ? 22.615 -1.313 -31.226 1.00 85.88 84 ASN A CA 1
ATOM 620 C C . ASN A 1 84 ? 21.803 -0.746 -30.044 1.00 85.88 84 ASN A C 1
ATOM 622 O O . ASN A 1 84 ? 21.261 -1.504 -29.241 1.00 85.88 84 ASN A O 1
ATOM 626 N N . LEU A 1 85 ? 21.711 0.589 -29.955 1.00 85.56 85 LEU A N 1
ATOM 627 C CA . LEU A 1 85 ? 21.031 1.298 -28.864 1.00 85.56 85 LEU A CA 1
ATOM 628 C C . LEU A 1 85 ? 19.589 0.800 -28.683 1.00 85.56 85 LEU A C 1
ATOM 630 O O . LEU A 1 85 ? 19.140 0.623 -27.554 1.00 85.56 85 LEU A O 1
ATOM 634 N N . ALA A 1 86 ? 18.895 0.515 -29.789 1.00 87.06 86 ALA A N 1
ATOM 635 C CA . ALA A 1 86 ? 17.523 0.017 -29.768 1.00 87.06 86 ALA A CA 1
ATOM 636 C C . ALA A 1 86 ? 17.397 -1.319 -29.017 1.00 87.06 86 ALA A C 1
ATOM 638 O O . ALA A 1 86 ? 16.476 -1.495 -28.220 1.00 87.06 86 ALA A O 1
ATOM 639 N N . VAL A 1 87 ? 18.351 -2.236 -29.213 1.00 88.62 87 VAL A N 1
ATOM 640 C CA . VAL A 1 87 ? 18.369 -3.535 -28.522 1.00 88.62 87 VAL A CA 1
ATOM 641 C C . VAL A 1 87 ? 18.625 -3.338 -27.030 1.00 88.62 87 VAL A C 1
ATOM 643 O O . VAL A 1 87 ? 17.961 -3.967 -26.213 1.00 88.62 87 VAL A O 1
ATOM 646 N N . CYS A 1 88 ? 19.521 -2.416 -26.661 1.00 89.44 88 CYS A N 1
ATOM 647 C CA . CYS A 1 88 ? 19.792 -2.091 -25.261 1.00 89.44 88 CYS A CA 1
ATOM 648 C C . CYS A 1 88 ? 18.548 -1.542 -24.544 1.00 89.44 88 CYS A C 1
ATOM 650 O O . CYS A 1 88 ? 18.234 -2.009 -23.454 1.00 89.44 88 CYS A O 1
ATOM 652 N N . PHE A 1 89 ? 17.801 -0.615 -25.157 1.00 90.75 89 PHE A N 1
ATOM 653 C CA . PHE A 1 89 ? 16.540 -0.111 -24.591 1.00 90.75 89 PHE A CA 1
ATOM 654 C C . PHE A 1 89 ? 15.487 -1.208 -24.431 1.00 90.75 89 PHE A C 1
ATOM 656 O O . PHE A 1 89 ? 14.801 -1.267 -23.409 1.00 90.75 89 PHE A O 1
ATOM 663 N N . LEU A 1 90 ? 15.372 -2.096 -25.420 1.00 91.50 90 LEU A N 1
ATOM 664 C CA . LEU A 1 90 ? 14.418 -3.200 -25.374 1.00 91.50 90 LEU A CA 1
ATOM 665 C C . LEU A 1 90 ? 14.758 -4.186 -24.246 1.00 91.50 90 LEU A C 1
ATOM 667 O O . LEU A 1 90 ? 13.866 -4.626 -23.521 1.00 91.50 90 LEU A O 1
ATOM 671 N N . LEU A 1 91 ? 16.049 -4.466 -24.036 1.00 91.69 91 LEU A N 1
ATOM 672 C CA . LEU A 1 91 ? 16.529 -5.295 -22.930 1.00 91.69 91 LEU A CA 1
ATOM 673 C C . LEU A 1 91 ? 16.295 -4.631 -21.566 1.00 91.69 91 LEU A C 1
ATOM 675 O O . LEU A 1 91 ? 15.812 -5.284 -20.644 1.00 91.69 91 LEU A O 1
ATOM 679 N N . SER A 1 92 ? 16.584 -3.334 -21.435 1.00 92.25 92 SER A N 1
ATOM 680 C CA . SER A 1 92 ? 16.319 -2.558 -20.216 1.00 92.25 92 SER A CA 1
ATOM 681 C C . SER A 1 92 ? 14.839 -2.547 -19.861 1.00 92.25 92 SER A C 1
ATOM 683 O O . SER A 1 92 ? 14.471 -2.691 -18.693 1.00 92.25 92 SER A O 1
ATOM 685 N N . PHE A 1 93 ? 13.975 -2.394 -20.864 1.00 93.06 93 PHE A N 1
ATOM 686 C CA . PHE A 1 93 ? 12.535 -2.488 -20.681 1.00 93.06 93 PHE A CA 1
ATOM 687 C C . PHE A 1 93 ? 12.126 -3.890 -20.220 1.00 93.06 93 PHE A C 1
ATOM 689 O O . PHE A 1 93 ? 11.443 -4.013 -19.206 1.00 93.06 93 PHE A O 1
ATOM 696 N N . ALA A 1 94 ? 12.607 -4.943 -20.887 1.00 93.56 94 ALA A N 1
ATOM 697 C CA . ALA A 1 94 ? 12.333 -6.324 -20.496 1.00 93.56 94 ALA A CA 1
ATOM 698 C C . ALA A 1 94 ? 12.799 -6.633 -19.059 1.00 93.56 94 ALA A C 1
ATOM 700 O O . ALA A 1 94 ? 12.068 -7.263 -18.296 1.00 93.56 94 ALA A O 1
ATOM 701 N N . ALA A 1 95 ? 13.971 -6.133 -18.656 1.00 93.56 95 ALA A N 1
ATOM 702 C CA . ALA A 1 95 ? 14.485 -6.267 -17.295 1.00 93.56 95 ALA A CA 1
ATOM 703 C C . ALA A 1 95 ? 13.578 -5.570 -16.266 1.00 93.56 95 ALA A C 1
ATOM 705 O O . ALA A 1 95 ? 13.227 -6.166 -15.249 1.00 93.56 95 ALA A O 1
ATOM 706 N N . ASN A 1 96 ? 13.133 -4.340 -16.546 1.00 92.31 96 ASN A N 1
ATOM 707 C CA . ASN A 1 96 ? 12.193 -3.626 -15.677 1.00 92.31 96 ASN A CA 1
ATOM 708 C C . ASN A 1 96 ? 10.839 -4.344 -15.573 1.00 92.31 96 ASN A C 1
ATOM 710 O O . ASN A 1 96 ? 10.281 -4.438 -14.481 1.00 92.31 96 ASN A O 1
ATOM 714 N N . VAL A 1 97 ? 10.328 -4.900 -16.676 1.00 93.50 97 VAL A N 1
ATOM 715 C CA . VAL A 1 97 ? 9.092 -5.698 -16.677 1.00 93.50 97 VAL A CA 1
ATOM 716 C C . VAL A 1 97 ? 9.252 -6.959 -15.827 1.00 93.50 97 VAL A C 1
ATOM 718 O O . VAL A 1 97 ? 8.376 -7.253 -15.018 1.00 93.50 97 VAL A O 1
ATOM 721 N N . LEU A 1 98 ? 10.374 -7.676 -15.941 1.00 95.12 98 LEU A N 1
ATOM 722 C CA . LEU A 1 98 ? 10.656 -8.846 -15.102 1.00 95.12 98 LEU A CA 1
ATOM 723 C C . LEU A 1 98 ? 10.662 -8.495 -13.611 1.00 95.12 98 LEU A C 1
ATOM 725 O O . LEU A 1 98 ? 10.025 -9.185 -12.813 1.00 95.12 98 LEU A O 1
ATOM 729 N N . VAL A 1 99 ? 11.332 -7.402 -13.236 1.00 92.81 99 VAL A N 1
ATOM 730 C CA . VAL A 1 99 ? 11.344 -6.904 -11.853 1.00 92.81 99 VAL A CA 1
ATOM 731 C C . VAL A 1 99 ? 9.928 -6.538 -11.397 1.00 92.81 99 VAL A C 1
ATOM 733 O O . VAL A 1 99 ? 9.515 -6.945 -10.313 1.00 92.81 99 VAL A O 1
ATOM 736 N N . ALA A 1 100 ? 9.150 -5.840 -12.228 1.00 90.88 100 ALA A N 1
ATOM 737 C CA . ALA A 1 100 ? 7.770 -5.476 -11.915 1.00 90.88 100 ALA A CA 1
ATOM 738 C C . ALA A 1 100 ? 6.873 -6.707 -11.700 1.00 90.88 100 ALA A C 1
ATOM 740 O O . ALA A 1 100 ? 6.085 -6.736 -10.754 1.00 90.88 100 ALA A O 1
ATOM 741 N N . VAL A 1 101 ? 7.022 -7.749 -12.523 1.00 93.75 101 VAL A N 1
ATOM 742 C CA . VAL A 1 101 ? 6.292 -9.018 -12.372 1.00 93.75 101 VAL A CA 1
ATOM 743 C C . VAL A 1 101 ? 6.687 -9.724 -11.075 1.00 93.75 101 VAL A C 1
ATOM 745 O O . VAL A 1 101 ? 5.806 -10.159 -10.336 1.00 93.75 101 VAL A O 1
ATOM 748 N N . LEU A 1 102 ? 7.981 -9.798 -10.751 1.00 94.25 102 LEU A N 1
ATOM 749 C CA . LEU A 1 102 ? 8.466 -10.382 -9.495 1.00 94.25 102 LEU A CA 1
ATOM 750 C C . LEU A 1 102 ? 7.908 -9.644 -8.272 1.00 94.25 102 LEU A C 1
ATOM 752 O O . LEU A 1 102 ? 7.357 -10.279 -7.371 1.00 94.25 102 LEU A O 1
ATOM 756 N N . LEU A 1 103 ? 7.986 -8.310 -8.253 1.00 89.56 103 LEU A N 1
ATOM 757 C CA . LEU A 1 103 ? 7.419 -7.499 -7.172 1.00 89.56 103 LEU A CA 1
ATOM 758 C C . LEU A 1 103 ? 5.897 -7.663 -7.084 1.00 89.56 103 LEU A C 1
ATOM 760 O O . LEU A 1 103 ? 5.360 -7.798 -5.985 1.00 89.56 103 LEU A O 1
ATOM 764 N N . GLY A 1 104 ? 5.204 -7.706 -8.224 1.00 89.50 1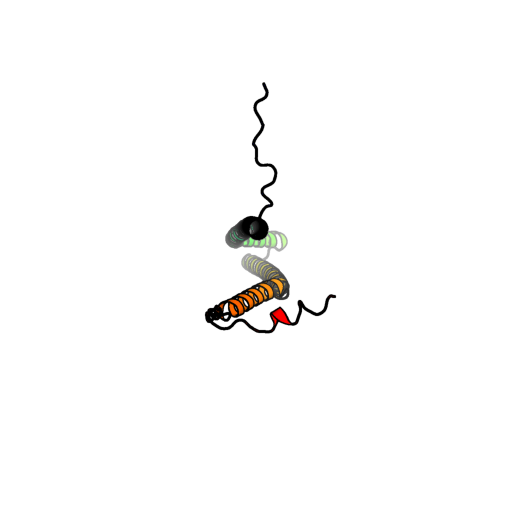04 GLY A N 1
ATOM 765 C CA . GLY A 1 104 ? 3.767 -7.957 -8.292 1.00 89.50 104 GLY A CA 1
ATOM 766 C C . GLY A 1 104 ? 3.387 -9.322 -7.715 1.00 89.50 104 GLY A C 1
ATOM 767 O O . GLY A 1 104 ? 2.462 -9.415 -6.909 1.00 89.50 104 GLY A O 1
ATOM 768 N N . LEU A 1 105 ? 4.137 -10.376 -8.049 1.00 92.56 105 LEU A N 1
ATOM 769 C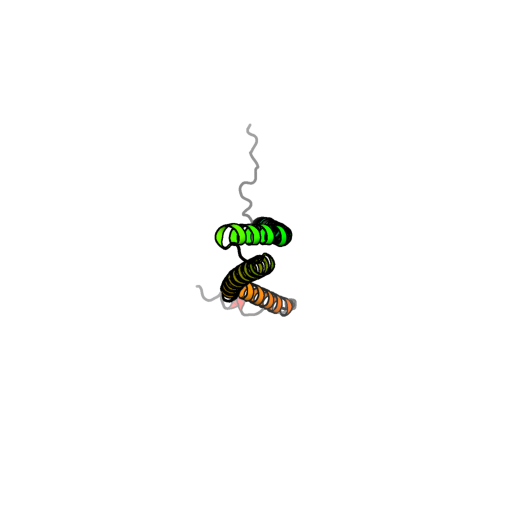 CA . LEU A 1 105 ? 3.938 -11.722 -7.505 1.00 92.56 105 LEU A CA 1
ATOM 770 C C . LEU A 1 105 ? 4.161 -11.765 -5.992 1.00 92.56 105 LEU A C 1
ATOM 772 O O . LEU A 1 105 ? 3.346 -12.352 -5.280 1.00 92.56 105 LEU A O 1
ATOM 776 N N . VAL A 1 106 ? 5.214 -11.116 -5.487 1.00 91.56 106 VAL A N 1
ATOM 777 C CA . VAL A 1 106 ? 5.464 -10.997 -4.042 1.00 91.56 106 VAL A CA 1
ATOM 778 C C . VAL A 1 106 ? 4.330 -10.228 -3.362 1.00 91.56 106 VAL A C 1
ATOM 780 O O . VAL A 1 106 ? 3.810 -10.681 -2.342 1.00 91.56 106 VAL A O 1
ATOM 783 N N . GLY A 1 107 ? 3.879 -9.118 -3.950 1.00 86.38 107 GLY A N 1
ATOM 784 C CA . GLY A 1 107 ? 2.747 -8.335 -3.454 1.00 86.38 107 GLY A CA 1
ATOM 785 C C . GLY A 1 107 ? 1.462 -9.160 -3.369 1.00 86.38 107 GLY A C 1
ATOM 786 O O . GLY A 1 107 ? 0.813 -9.195 -2.323 1.00 86.38 107 GLY A O 1
ATOM 787 N N . VAL A 1 108 ? 1.133 -9.909 -4.425 1.00 88.38 108 VAL A N 1
ATOM 788 C CA . VAL A 1 108 ? -0.024 -10.816 -4.450 1.00 88.38 108 VAL A CA 1
ATOM 789 C C . VAL A 1 108 ? 0.141 -11.959 -3.449 1.00 88.38 108 VAL A C 1
ATOM 791 O O . VAL A 1 108 ? -0.827 -12.327 -2.787 1.00 88.38 108 VAL A O 1
ATOM 794 N N . ALA A 1 109 ? 1.339 -12.522 -3.292 1.00 87.50 109 ALA A N 1
ATOM 795 C CA . ALA A 1 109 ? 1.600 -13.571 -2.310 1.00 87.50 109 ALA A CA 1
ATOM 796 C C . ALA A 1 109 ? 1.404 -13.062 -0.873 1.00 87.50 109 ALA A C 1
ATOM 798 O O . ALA A 1 109 ? 0.756 -13.735 -0.065 1.00 87.50 109 ALA A O 1
ATOM 799 N N . MET A 1 110 ? 1.883 -11.853 -0.564 1.00 82.62 110 MET A N 1
ATOM 800 C CA . MET A 1 110 ? 1.660 -11.203 0.729 1.00 82.62 110 MET A CA 1
ATOM 801 C C . MET A 1 110 ? 0.182 -10.875 0.951 1.00 82.62 110 MET A C 1
ATOM 803 O O . MET A 1 110 ? -0.356 -11.194 2.011 1.00 82.62 110 MET A O 1
ATOM 807 N N . ALA A 1 111 ? -0.504 -10.336 -0.059 1.00 80.38 111 ALA A N 1
ATOM 808 C CA . ALA A 1 111 ? -1.935 -10.055 0.004 1.00 80.38 111 ALA A CA 1
ATOM 809 C C . ALA A 1 111 ? -2.758 -11.336 0.208 1.00 80.38 111 ALA A C 1
ATOM 811 O O . ALA A 1 111 ? -3.648 -11.375 1.052 1.00 80.38 111 ALA A O 1
ATOM 812 N N . LYS A 1 112 ? -2.420 -12.428 -0.488 1.00 81.81 112 LYS A N 1
ATOM 813 C CA . LYS A 1 112 ? -3.035 -13.749 -0.292 1.00 81.81 112 LYS A CA 1
ATOM 814 C C . LYS A 1 112 ? -2.782 -14.298 1.108 1.00 81.81 112 LYS A C 1
ATOM 816 O O . LYS A 1 112 ? -3.679 -14.908 1.683 1.00 81.81 112 LYS A O 1
ATOM 821 N N . LYS A 1 113 ? -1.587 -14.098 1.668 1.00 74.94 113 LYS A N 1
ATOM 822 C CA . LYS A 1 113 ? -1.258 -14.505 3.043 1.00 74.94 113 LYS A CA 1
ATOM 823 C C . LYS A 1 113 ? -2.074 -13.704 4.063 1.00 74.94 113 LYS A C 1
ATOM 825 O O . LYS A 1 113 ? -2.635 -14.294 4.984 1.00 74.94 113 LYS A O 1
ATOM 830 N N . ALA A 1 114 ? -2.213 -12.397 3.847 1.00 73.25 114 ALA A N 1
ATOM 831 C CA . ALA A 1 114 ? -3.060 -11.523 4.653 1.00 73.25 114 ALA A CA 1
ATOM 832 C C . ALA A 1 114 ? -4.556 -11.870 4.521 1.00 73.25 114 ALA A C 1
ATOM 834 O O . ALA A 1 114 ? -5.265 -11.877 5.518 1.00 73.25 114 ALA A O 1
ATOM 835 N N . ALA A 1 115 ? -5.027 -12.236 3.327 1.00 67.06 115 ALA A N 1
ATOM 836 C CA . ALA A 1 115 ? -6.411 -12.647 3.085 1.00 67.06 115 ALA A CA 1
ATOM 837 C C . ALA A 1 115 ? -6.732 -14.053 3.627 1.00 67.06 115 ALA A C 1
ATOM 839 O O . ALA A 1 115 ? -7.844 -14.303 4.086 1.00 67.06 115 ALA A O 1
ATOM 840 N N . LYS A 1 116 ? -5.767 -14.987 3.606 1.00 65.69 116 LYS A N 1
ATOM 841 C CA . LYS A 1 116 ? -5.912 -16.313 4.237 1.00 65.69 116 LYS A CA 1
ATOM 842 C C . LYS A 1 116 ? -5.976 -16.228 5.759 1.00 65.69 116 LYS A C 1
ATOM 844 O O . LYS A 1 116 ? -6.601 -17.089 6.381 1.00 65.69 116 LYS A O 1
ATOM 849 N N . SER A 1 117 ? -5.371 -15.203 6.359 1.00 59.97 117 SER A N 1
ATOM 850 C CA . SER A 1 117 ? -5.664 -14.840 7.741 1.00 59.97 117 SER A CA 1
ATOM 851 C C . SER A 1 117 ? -7.122 -14.385 7.802 1.00 59.97 117 SER A C 1
ATOM 853 O O . SER A 1 117 ? -7.445 -13.233 7.544 1.00 59.97 117 SER A O 1
ATOM 855 N N . LYS A 1 118 ? -8.039 -15.301 8.136 1.00 57.16 118 LYS A N 1
ATOM 856 C CA . LYS A 1 118 ? -9.473 -15.007 8.312 1.00 57.16 118 LYS A CA 1
ATOM 857 C C . LYS A 1 118 ? -9.752 -14.024 9.464 1.00 57.16 118 LYS A C 1
ATOM 859 O O . LYS A 1 118 ? -10.915 -13.788 9.770 1.00 57.16 118 LYS A O 1
ATOM 864 N N . ALA A 1 119 ? -8.732 -13.476 10.124 1.00 59.56 119 ALA A N 1
ATOM 865 C CA . ALA A 1 119 ? -8.874 -12.610 11.288 1.00 59.56 119 ALA A CA 1
ATOM 866 C C . ALA A 1 119 ? -9.744 -11.359 11.028 1.00 59.56 119 ALA A C 1
ATOM 868 O O . ALA A 1 119 ? -10.717 -11.186 11.756 1.00 59.56 119 ALA A O 1
ATOM 869 N N . PRO A 1 120 ? -9.529 -10.540 9.977 1.00 59.41 120 PRO A N 1
ATOM 870 C CA . PRO A 1 120 ? -10.356 -9.353 9.758 1.00 59.41 120 PRO A CA 1
ATOM 871 C C . PRO A 1 120 ? -11.780 -9.702 9.301 1.00 59.41 120 PRO A C 1
ATOM 873 O O . PRO A 1 120 ? -12.738 -9.028 9.670 1.00 59.41 120 PRO A O 1
ATOM 876 N N . GLN A 1 121 ? -11.943 -10.787 8.537 1.00 61.41 121 GLN A N 1
ATOM 877 C CA . GLN A 1 121 ? -13.243 -11.208 8.008 1.00 61.41 121 GLN A CA 1
ATOM 878 C C . GLN A 1 121 ? -14.117 -11.886 9.074 1.00 61.41 121 GLN A C 1
ATOM 880 O O . GLN A 1 121 ? -15.321 -11.652 9.106 1.00 61.41 121 GLN A O 1
ATOM 885 N N . LYS A 1 122 ? -13.518 -12.675 9.980 1.00 61.88 122 LYS A N 1
ATOM 886 C CA . LYS A 1 122 ? -14.206 -13.240 11.151 1.00 61.88 122 LYS A CA 1
ATOM 887 C C . LYS A 1 122 ? -14.648 -12.145 12.113 1.00 61.88 122 LYS A C 1
ATOM 889 O O . LYS A 1 122 ? -15.785 -12.178 12.553 1.00 61.88 122 LYS A O 1
ATOM 894 N N . VAL A 1 123 ? -13.796 -11.153 12.377 1.00 63.09 123 VAL A N 1
ATOM 895 C CA . VAL A 1 123 ? -14.150 -10.018 13.246 1.00 63.09 123 VAL A CA 1
ATOM 896 C C . VAL A 1 123 ? -15.307 -9.213 12.646 1.00 63.09 123 VAL A C 1
ATOM 898 O O . VAL A 1 123 ? -16.276 -8.932 13.343 1.00 63.09 123 VAL A O 1
ATOM 901 N N . ALA A 1 124 ? -15.271 -8.915 11.343 1.00 66.88 124 ALA A N 1
ATOM 902 C CA . ALA A 1 124 ? -16.371 -8.222 10.669 1.00 66.88 124 ALA A CA 1
ATOM 903 C C . ALA A 1 124 ? -17.674 -9.047 10.628 1.00 66.88 124 ALA A C 1
ATOM 905 O O . ALA A 1 124 ? -18.760 -8.488 10.787 1.00 66.88 124 ALA A O 1
ATOM 906 N N . ALA A 1 125 ? -17.580 -10.367 10.432 1.00 70.25 125 ALA A N 1
ATOM 907 C CA . ALA A 1 125 ? -18.732 -11.266 10.449 1.00 70.25 125 ALA A CA 1
ATOM 908 C C . ALA A 1 125 ? -19.360 -11.363 11.847 1.00 70.25 125 ALA A C 1
ATOM 910 O O . ALA A 1 125 ? -20.564 -11.163 11.973 1.00 70.25 125 ALA A O 1
ATOM 911 N N . SER A 1 126 ? -18.553 -11.556 12.896 1.00 67.31 126 SER A N 1
ATOM 912 C CA . SER A 1 126 ? -19.030 -11.581 14.282 1.00 67.31 126 SER A CA 1
ATOM 913 C C . SER A 1 126 ? -19.651 -10.247 14.704 1.00 67.31 126 SER A C 1
ATOM 915 O O . SER A 1 126 ? -20.660 -10.244 15.393 1.00 67.31 126 SER A O 1
ATOM 917 N N . MET A 1 127 ? -19.128 -9.104 14.240 1.00 72.31 127 MET A N 1
ATOM 918 C CA . MET A 1 127 ? -19.751 -7.795 14.497 1.00 72.31 127 MET A CA 1
ATOM 919 C C . MET A 1 127 ? -21.130 -7.659 13.834 1.00 72.31 127 MET A C 1
ATOM 921 O O . MET A 1 127 ? -22.062 -7.146 14.453 1.00 72.31 127 MET A O 1
ATOM 925 N N . LYS A 1 128 ? -21.284 -8.138 12.592 1.00 74.94 128 LYS A N 1
ATOM 926 C CA . LYS A 1 128 ? -22.584 -8.170 11.900 1.00 74.94 128 LYS A CA 1
ATOM 927 C C . LYS A 1 128 ? -23.577 -9.114 12.569 1.00 74.94 128 LYS A C 1
ATOM 929 O O . LYS A 1 128 ? -24.754 -8.782 12.653 1.00 74.94 128 LYS A O 1
ATOM 934 N N . GLU A 1 129 ? -23.111 -10.264 13.038 1.00 75.81 129 GLU A N 1
ATOM 935 C CA . GLU A 1 129 ? -23.935 -11.239 13.748 1.00 75.81 129 GLU A CA 1
ATOM 936 C C . GLU A 1 129 ? -24.424 -10.670 15.085 1.00 75.81 129 GLU A C 1
ATOM 938 O O . GLU A 1 129 ? -25.625 -10.664 15.341 1.00 75.81 129 GLU A O 1
ATOM 943 N N . THR A 1 130 ? -23.538 -10.056 15.875 1.00 72.56 130 THR A N 1
ATOM 944 C CA . THR A 1 130 ? -23.904 -9.388 17.135 1.00 72.56 130 THR A CA 1
ATOM 945 C C . THR A 1 130 ? -24.887 -8.234 16.916 1.00 72.56 130 THR A C 1
ATOM 947 O O . THR A 1 130 ? -25.870 -8.122 17.647 1.00 72.56 130 THR A O 1
ATOM 950 N N . ALA A 1 131 ? -24.691 -7.407 15.882 1.00 75.25 131 ALA A N 1
ATOM 951 C CA . ALA A 1 131 ? -25.659 -6.369 15.512 1.00 75.25 131 ALA A CA 1
ATOM 952 C C . ALA A 1 131 ? -27.012 -6.970 15.086 1.00 75.25 131 ALA A C 1
ATOM 954 O O . ALA A 1 131 ? -28.065 -6.447 15.446 1.00 75.25 131 ALA A O 1
ATOM 955 N N . GLY A 1 132 ? -26.979 -8.101 14.374 1.00 76.81 132 GLY A N 1
ATOM 956 C CA . GLY A 1 132 ? -28.148 -8.866 13.949 1.00 76.81 132 GLY A CA 1
ATOM 957 C C . GLY A 1 132 ? -28.961 -9.456 15.104 1.00 76.81 132 GLY A C 1
ATOM 958 O O . GLY A 1 132 ? -30.189 -9.500 15.033 1.00 76.81 132 GLY A O 1
ATOM 959 N N . VAL A 1 133 ? -28.301 -9.877 16.180 1.00 76.31 133 VAL A N 1
ATOM 960 C CA . VAL A 1 133 ? -28.966 -10.387 17.388 1.00 76.31 133 VAL A CA 1
ATOM 961 C C . VAL A 1 133 ? -29.533 -9.235 18.220 1.00 76.31 133 VAL A C 1
ATOM 963 O O . VAL A 1 133 ? -30.675 -9.308 18.666 1.00 76.31 133 VAL A O 1
ATOM 966 N N . LEU A 1 134 ? -28.791 -8.132 18.359 1.00 71.44 134 LEU A N 1
ATOM 967 C CA . LEU A 1 134 ? -29.236 -6.949 19.106 1.00 71.44 134 LEU A CA 1
ATOM 968 C C . LEU A 1 134 ? -30.429 -6.238 18.455 1.00 71.44 134 LEU A C 1
ATOM 970 O O . LEU A 1 134 ? -31.313 -5.777 19.167 1.00 71.44 134 LEU A O 1
ATOM 974 N N . GLN A 1 135 ? -30.503 -6.185 17.121 1.00 71.00 135 GLN A N 1
ATOM 975 C CA . GLN A 1 135 ? -31.666 -5.616 16.424 1.00 71.00 135 GLN A CA 1
ATOM 976 C C . GLN A 1 135 ? -32.916 -6.515 16.497 1.00 71.00 135 GLN A C 1
ATOM 978 O O . GLN A 1 135 ? -34.034 -6.016 16.399 1.00 71.00 135 GLN A O 1
ATOM 983 N N . ASN A 1 136 ? -32.739 -7.834 16.652 1.00 71.31 136 ASN A N 1
ATOM 984 C CA . ASN A 1 136 ? -33.843 -8.795 16.770 1.00 71.31 136 ASN A CA 1
ATOM 985 C C . ASN A 1 136 ? -34.312 -8.990 18.219 1.00 71.31 136 ASN A C 1
ATOM 987 O O . ASN A 1 136 ? -35.419 -9.481 18.445 1.00 71.31 136 ASN A O 1
ATOM 991 N N . ALA A 1 137 ? -33.515 -8.569 19.202 1.00 65.88 137 ALA A N 1
ATOM 992 C CA . ALA A 1 137 ? -33.934 -8.463 20.590 1.00 65.88 137 ALA A CA 1
ATOM 993 C C . ALA A 1 137 ? -34.890 -7.267 20.749 1.00 65.88 137 ALA A C 1
ATOM 995 O O . ALA A 1 137 ? -34.510 -6.179 21.178 1.00 65.88 137 ALA A O 1
ATOM 996 N N . LYS A 1 138 ? -36.162 -7.463 20.382 1.00 62.78 138 LYS A N 1
ATOM 997 C CA . LYS A 1 138 ? -37.245 -6.545 20.758 1.00 62.78 138 LYS A CA 1
ATOM 998 C C . LYS A 1 138 ? -37.221 -6.359 22.286 1.00 62.78 138 LYS A C 1
ATOM 1000 O O . LYS A 1 138 ? -37.139 -7.364 22.995 1.00 62.78 138 LYS A O 1
ATOM 1005 N N . PRO A 1 139 ? -37.337 -5.125 22.815 1.00 58.28 139 PRO A N 1
ATOM 1006 C CA . PRO A 1 139 ? -37.514 -4.912 24.244 1.00 58.28 139 PRO A CA 1
ATOM 1007 C C . PRO A 1 139 ? -38.782 -5.647 24.672 1.00 58.28 139 PRO A C 1
ATOM 1009 O O . PRO A 1 139 ? -39.878 -5.294 24.234 1.00 58.28 139 PRO A O 1
ATOM 1012 N N . HIS A 1 140 ? -38.641 -6.710 25.463 1.00 55.78 140 HIS A N 1
ATOM 1013 C CA . HIS A 1 140 ? -39.796 -7.356 26.064 1.00 55.78 140 HIS A CA 1
ATOM 1014 C C . HIS A 1 140 ? -40.484 -6.321 26.960 1.00 55.78 140 HIS A C 1
ATOM 1016 O O . HIS A 1 140 ? -39.840 -5.804 27.879 1.00 55.78 140 HIS A O 1
ATOM 1022 N N . PRO A 1 141 ? -41.769 -6.002 26.717 1.00 57.06 141 PRO A N 1
ATOM 1023 C CA . PRO A 1 141 ? -42.560 -5.268 27.684 1.00 57.06 141 PRO A CA 1
ATOM 1024 C C . PRO A 1 141 ? -42.534 -6.096 28.965 1.00 57.06 141 PRO A C 1
ATOM 1026 O O . PRO A 1 141 ? -42.950 -7.258 28.963 1.00 57.06 141 PRO A O 1
ATOM 1029 N N . ARG A 1 142 ? -41.981 -5.532 30.043 1.00 54.34 142 ARG A N 1
ATOM 1030 C CA . ARG A 1 142 ? -42.169 -6.083 31.385 1.00 54.34 142 ARG A CA 1
ATOM 1031 C C . ARG A 1 142 ? -43.687 -6.239 31.549 1.00 54.34 142 ARG A C 1
ATOM 1033 O O . ARG A 1 142 ? -44.376 -5.239 31.356 1.00 54.34 142 ARG A O 1
ATOM 1040 N N . PRO A 1 143 ? -44.217 -7.441 31.843 1.00 55.91 143 PRO A N 1
ATOM 1041 C CA . PRO A 1 143 ? -45.620 -7.561 32.198 1.00 55.91 143 PRO A CA 1
ATOM 1042 C C . PRO A 1 143 ? -45.820 -6.629 33.384 1.00 55.91 143 PRO A C 1
ATOM 1044 O O . PRO A 1 143 ? -45.157 -6.798 34.412 1.00 55.91 143 PRO A O 1
ATOM 1047 N N . GLU A 1 144 ? -46.633 -5.591 33.206 1.00 52.44 144 GLU A N 1
ATOM 1048 C CA . GLU A 1 144 ? -47.042 -4.769 34.329 1.00 52.44 144 GLU A CA 1
ATOM 1049 C C . GLU A 1 144 ? -47.659 -5.719 35.345 1.00 52.44 144 GLU A C 1
ATOM 1051 O O . GLU A 1 144 ? -48.498 -6.562 35.011 1.00 52.44 144 GLU A O 1
ATOM 1056 N N . LEU A 1 145 ? -47.125 -5.668 36.563 1.00 55.62 145 LEU A N 1
ATOM 1057 C CA . LEU A 1 145 ? -47.654 -6.413 37.684 1.00 55.62 145 LEU A CA 1
ATOM 1058 C C . LEU A 1 145 ? -49.124 -6.021 37.780 1.00 55.62 145 LEU A C 1
ATOM 1060 O O . LEU A 1 145 ? -49.432 -4.886 38.130 1.00 55.62 145 LEU A O 1
ATOM 1064 N N . VAL A 1 146 ? -50.014 -6.943 37.412 1.00 48.75 146 VAL A N 1
ATOM 1065 C CA . VAL A 1 146 ? -51.442 -6.789 37.655 1.00 48.75 146 VAL A CA 1
ATOM 1066 C C . VAL A 1 146 ? -51.588 -6.657 39.163 1.00 48.75 146 VAL A C 1
ATOM 1068 O O . VAL A 1 146 ? -51.442 -7.622 39.918 1.00 48.75 146 VAL A O 1
ATOM 1071 N N . GLU A 1 147 ? -51.801 -5.419 39.582 1.00 55.38 147 GLU A N 1
ATOM 1072 C CA . GLU A 1 147 ? -52.210 -5.021 40.912 1.00 55.38 147 GLU A CA 1
ATOM 1073 C C . GLU A 1 147 ? -53.464 -5.835 41.256 1.00 55.38 147 GLU A C 1
ATOM 1075 O O . GLU A 1 147 ? -54.530 -5.626 40.682 1.00 55.38 147 GLU A O 1
ATOM 1080 N N . GLY A 1 148 ? -53.321 -6.861 42.105 1.00 52.41 148 GLY A N 1
ATOM 1081 C CA . GLY A 1 148 ? -54.484 -7.612 42.590 1.00 52.41 148 GLY A CA 1
ATOM 1082 C C . GLY A 1 148 ? -54.382 -9.128 42.745 1.00 52.41 148 GLY A C 1
ATOM 1083 O O . GLY A 1 148 ? -55.413 -9.750 43.004 1.00 52.41 148 GLY A O 1
ATOM 1084 N N . LYS A 1 149 ? -53.212 -9.779 42.652 1.00 51.06 149 LYS A N 1
ATOM 1085 C CA . LYS A 1 149 ? -53.119 -11.168 43.146 1.00 51.06 149 LYS A CA 1
ATOM 1086 C C . LYS A 1 149 ? -51.757 -11.530 43.721 1.00 51.06 149 LYS A C 1
ATOM 1088 O O . LYS A 1 149 ? -50.839 -11.915 43.006 1.00 51.06 149 LYS A O 1
ATOM 1093 N N . ALA A 1 150 ? -51.667 -11.454 45.046 1.00 51.97 150 ALA A N 1
ATOM 1094 C CA . ALA A 1 150 ? -50.588 -12.055 45.814 1.00 51.97 150 ALA A CA 1
ATOM 1095 C C . ALA A 1 150 ? -50.471 -13.559 45.473 1.00 51.97 150 ALA A C 1
ATOM 1097 O O . ALA A 1 150 ? -51.457 -14.294 45.619 1.00 51.97 150 ALA A O 1
ATOM 1098 N N . PRO A 1 151 ? -49.304 -14.052 45.020 1.00 47.94 151 PRO A N 1
ATOM 1099 C CA . PRO A 1 151 ? -49.103 -15.478 44.840 1.00 47.94 151 PRO A CA 1
ATOM 1100 C C . PRO A 1 151 ? -48.913 -16.129 46.213 1.00 47.94 151 PRO A C 1
ATOM 1102 O O . PRO A 1 151 ? -47.949 -15.849 46.923 1.00 47.94 151 PRO A O 1
ATOM 1105 N N . LYS A 1 152 ? -49.805 -17.063 46.558 1.00 53.91 152 LYS A N 1
ATOM 1106 C CA . LYS A 1 152 ? -49.760 -17.935 47.751 1.00 53.91 152 LYS A CA 1
ATOM 1107 C C . LYS A 1 152 ? -48.489 -18.810 47.883 1.00 53.91 152 LYS A C 1
ATOM 1109 O O . LYS A 1 152 ? -48.448 -19.705 48.717 1.00 53.91 152 LYS A O 1
ATOM 1114 N N . ALA A 1 153 ? -47.450 -18.576 47.082 1.00 55.16 153 ALA A N 1
ATOM 1115 C CA . ALA A 1 153 ? -46.215 -19.357 47.074 1.00 55.16 153 ALA A CA 1
ATOM 1116 C C . ALA A 1 153 ? -45.176 -18.882 48.110 1.00 55.16 153 ALA A C 1
ATOM 1118 O O . ALA A 1 153 ? -44.331 -19.672 48.515 1.00 55.16 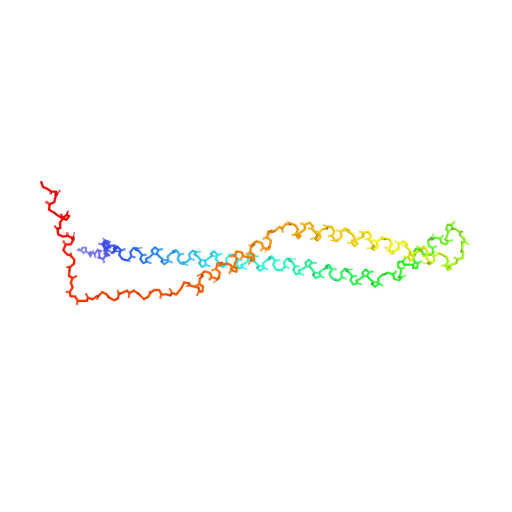153 ALA A O 1
ATOM 1119 N N . VAL A 1 154 ? -45.248 -17.630 48.579 1.00 54.06 154 VAL A N 1
ATOM 1120 C CA . VAL A 1 154 ? -44.286 -17.092 49.566 1.00 54.06 154 VAL A CA 1
ATOM 1121 C C . VAL A 1 154 ? -44.615 -17.455 51.020 1.00 54.06 154 VAL A C 1
ATOM 1123 O O . VAL A 1 154 ? -43.726 -17.442 51.863 1.00 54.06 154 VAL A O 1
ATOM 1126 N N . GLU A 1 155 ? -45.850 -17.865 51.325 1.00 51.03 155 GLU A N 1
ATOM 1127 C CA . GLU A 1 155 ? -46.248 -18.255 52.691 1.00 51.03 155 GLU A CA 1
ATOM 1128 C C . GLU A 1 155 ? -45.874 -19.713 53.036 1.00 51.03 155 GLU A C 1
ATOM 1130 O O . GLU A 1 155 ? -45.704 -20.055 54.204 1.00 51.03 155 GLU A O 1
ATOM 1135 N N . ALA A 1 156 ? -45.682 -20.578 52.032 1.00 54.62 156 ALA A N 1
ATOM 1136 C CA . ALA A 1 156 ? -45.343 -21.989 52.248 1.00 54.62 156 ALA A CA 1
ATOM 1137 C C . ALA A 1 156 ? -43.863 -22.217 52.619 1.00 54.62 156 ALA A C 1
ATOM 1139 O O . ALA A 1 156 ? -43.543 -23.211 53.264 1.00 54.62 156 ALA A O 1
ATOM 1140 N N . VAL A 1 157 ? -42.965 -21.290 52.262 1.00 57.84 157 VAL A N 1
ATOM 1141 C CA . VAL A 1 157 ? -41.515 -21.402 52.527 1.00 57.84 157 VAL A CA 1
ATOM 1142 C C . VAL A 1 157 ? -41.101 -20.842 53.894 1.00 57.84 157 VAL A C 1
ATOM 1144 O O . VAL A 1 157 ? -40.016 -21.149 54.374 1.00 57.84 157 VAL A O 1
ATOM 1147 N N . ALA A 1 158 ? -41.969 -20.073 54.556 1.00 50.72 158 ALA A N 1
ATOM 1148 C CA . ALA A 1 158 ? -41.693 -19.486 55.869 1.00 50.72 158 ALA A CA 1
ATOM 1149 C C . ALA A 1 158 ? -42.145 -20.362 57.055 1.00 50.72 158 ALA A C 1
ATOM 1151 O O . ALA A 1 158 ? -41.866 -20.025 58.201 1.00 50.72 158 ALA A O 1
ATOM 1152 N N . ARG A 1 159 ? -42.844 -21.483 56.811 1.00 53.16 159 ARG A N 1
ATOM 1153 C CA . ARG A 1 159 ? -43.430 -22.326 57.875 1.00 53.16 159 ARG A CA 1
ATOM 1154 C C . ARG A 1 159 ? -42.707 -23.665 58.097 1.00 53.16 159 ARG A C 1
ATOM 1156 O O . ARG A 1 159 ? -43.171 -24.469 58.893 1.00 53.16 159 ARG A O 1
ATOM 1163 N N . SER A 1 160 ? -41.578 -23.903 57.421 1.00 52.94 160 SER A N 1
ATOM 1164 C CA . SER A 1 160 ? -40.800 -25.155 57.509 1.00 52.94 160 SER A CA 1
ATOM 1165 C C . SER A 1 160 ? -39.415 -24.967 58.148 1.00 52.94 160 SER A C 1
ATOM 1167 O O . SER A 1 160 ? -38.470 -25.678 57.808 1.00 52.94 160 SER A O 1
ATOM 1169 N N . THR A 1 161 ? -39.276 -24.005 59.060 1.00 52.94 161 THR A N 1
ATOM 1170 C CA . THR A 1 161 ? -38.110 -23.901 59.949 1.00 52.94 161 THR A CA 1
ATOM 1171 C C . THR A 1 161 ? -38.592 -23.597 61.368 1.00 52.94 161 THR A C 1
ATOM 1173 O O . THR A 1 161 ? -38.565 -22.457 61.832 1.00 52.94 161 THR A O 1
ATOM 1176 N N . SER A 1 162 ? -39.128 -24.608 62.040 1.00 46.03 162 SER A N 1
ATOM 1177 C CA . SER A 1 162 ? -39.289 -24.680 63.497 1.00 46.03 162 SER A CA 1
ATOM 1178 C C . SER A 1 162 ? -39.225 -26.143 63.895 1.00 46.03 162 SER A C 1
ATOM 1180 O O . SER A 1 162 ? -39.801 -26.958 63.140 1.00 46.03 162 SER A O 1
#

pLDDT: mean 78.03, std 15.82, range [39.72, 96.62]

Sequence (162 aa):
MSAPDDSPVGAERSVGQLFASATAEMSALVHDEIALAKAQLKRDVKRGAISGGAFTVAGVVLLFSLPMLNFALAYGIRTWSHWNLAVCFLLSFAANVLVAVLLGLVGVAMAKKAAKSKAPQKVAASMKETAGVLQNAKPHPRPELVEGKAPKAVEAVARSTS

InterPro domains:
  IPR009937 Putative Actinobacterial Holin-X, holin superfamily III [PF07332] (16-134)

Radius of gyration: 36.56 Å; chains: 1; bounding box: 84×47×109 Å

Foldseek 3Di:
DDDDDPPPPDPPCPPVNVVVVVVVVVVVVVVVVVVVVVVVVVVVVVVCCVVVVVVVVVVVVVVVCLVVQLVVQLVVCCVVPVDDSVVSSVVSVVVVVVVVVVVVVVVVVV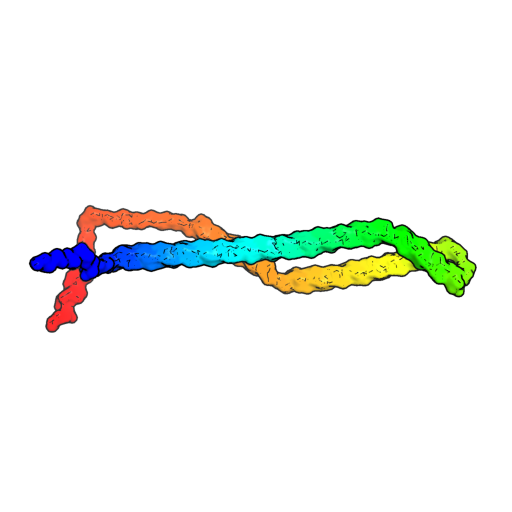VVVVVVPCVVVVVVVVVVVVVVVVVVPDPPDDPPPPPDDDPPPVVVVVPPDD

Organism: NCBI:txid42234